Protein AF-A0A937TXL2-F1 (afdb_monomer_lite)

pLDDT: mean 74.11, std 19.25, range [38.56, 96.56]

Structure (mmCIF, N/CA/C/O backbone):
data_AF-A0A937TXL2-F1
#
_entry.id   AF-A0A937TXL2-F1
#
loop_
_atom_site.group_PDB
_atom_site.id
_atom_site.type_symbol
_atom_site.label_atom_id
_atom_site.label_alt_id
_atom_site.label_comp_id
_atom_site.label_asym_id
_atom_site.label_entity_id
_atom_site.label_seq_id
_atom_site.pdbx_PDB_ins_code
_atom_site.Cartn_x
_atom_site.Cartn_y
_atom_site.Cartn_z
_atom_site.occupancy
_atom_site.B_iso_or_equiv
_atom_site.auth_seq_id
_atom_site.auth_comp_id
_atom_site.auth_asym_id
_atom_site.auth_atom_id
_atom_site.pdbx_PDB_model_num
ATOM 1 N N . MET A 1 1 ? 13.427 -2.254 -22.969 1.00 59.03 1 MET A N 1
ATOM 2 C CA . MET A 1 1 ? 12.258 -3.158 -22.836 1.00 59.03 1 MET A CA 1
ATOM 3 C C . MET A 1 1 ? 12.096 -3.650 -21.391 1.00 59.03 1 MET A C 1
ATOM 5 O O . MET A 1 1 ? 10.973 -3.757 -20.925 1.00 59.03 1 MET A O 1
ATOM 9 N N . GLU A 1 2 ? 13.200 -3.822 -20.663 1.00 75.75 2 GLU A N 1
ATOM 10 C CA . GLU A 1 2 ? 13.296 -4.323 -19.281 1.00 75.75 2 GLU A CA 1
ATOM 11 C C . GLU A 1 2 ? 12.505 -3.535 -18.214 1.00 75.75 2 GLU A C 1
ATOM 13 O O . GLU A 1 2 ? 11.807 -4.135 -17.403 1.00 75.75 2 GLU A O 1
ATOM 18 N N . ASN A 1 3 ? 12.494 -2.198 -18.265 1.00 77.38 3 ASN A N 1
ATOM 19 C CA . ASN A 1 3 ? 11.813 -1.390 -17.238 1.00 77.38 3 ASN A CA 1
ATOM 20 C C . ASN A 1 3 ? 10.295 -1.593 -17.181 1.00 77.38 3 ASN A C 1
ATOM 22 O O . ASN A 1 3 ? 9.723 -1.567 -16.098 1.00 77.38 3 ASN A O 1
ATOM 26 N N . ARG A 1 4 ? 9.635 -1.850 -18.320 1.00 80.06 4 ARG A N 1
ATOM 27 C CA . ARG A 1 4 ? 8.189 -2.142 -18.324 1.00 80.06 4 ARG A CA 1
ATOM 28 C C . ARG A 1 4 ? 7.888 -3.443 -17.582 1.00 80.06 4 ARG A C 1
ATOM 30 O O . ARG A 1 4 ? 6.917 -3.495 -16.835 1.00 80.06 4 ARG A O 1
ATOM 37 N N . THR A 1 5 ? 8.749 -4.447 -17.739 1.00 88.19 5 THR A N 1
ATOM 38 C CA . THR A 1 5 ? 8.644 -5.727 -17.032 1.00 88.19 5 THR A CA 1
ATOM 39 C C . THR A 1 5 ? 8.850 -5.544 -15.530 1.00 88.19 5 TH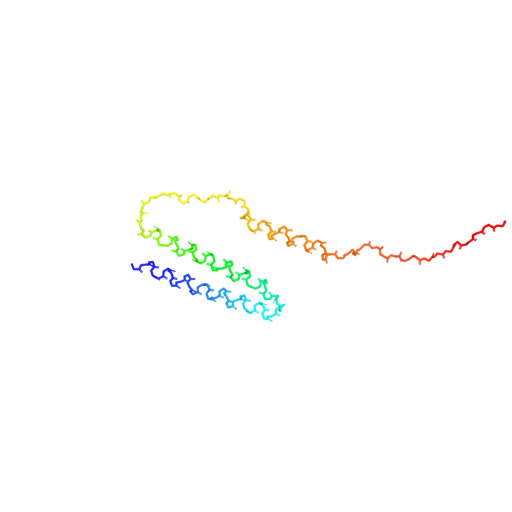R A C 1
ATOM 41 O O . THR A 1 5 ? 8.076 -6.077 -14.739 1.00 88.19 5 THR A O 1
ATOM 44 N N . VAL A 1 6 ? 9.833 -4.733 -15.121 1.00 88.69 6 VAL A N 1
ATOM 45 C CA . VAL A 1 6 ? 10.083 -4.444 -13.698 1.00 88.69 6 VAL A CA 1
ATOM 46 C C . VAL A 1 6 ? 8.919 -3.669 -13.075 1.00 88.69 6 VAL A C 1
ATOM 48 O O . VAL A 1 6 ? 8.434 -4.049 -12.014 1.00 88.69 6 VAL A O 1
ATOM 51 N N . THR A 1 7 ? 8.401 -2.629 -13.736 1.00 89.25 7 THR A N 1
ATOM 52 C CA . THR A 1 7 ? 7.226 -1.887 -13.246 1.00 89.25 7 THR A CA 1
ATOM 53 C C . THR A 1 7 ? 5.993 -2.785 -13.136 1.00 89.25 7 THR A C 1
ATOM 55 O O . THR A 1 7 ? 5.238 -2.680 -12.170 1.00 89.25 7 THR A O 1
ATOM 58 N N . GLN A 1 8 ? 5.795 -3.703 -14.086 1.00 92.56 8 GLN A N 1
ATOM 59 C CA . GLN A 1 8 ? 4.711 -4.680 -14.016 1.00 92.56 8 GLN A CA 1
ATOM 60 C C . GLN A 1 8 ? 4.885 -5.634 -12.825 1.00 92.56 8 GLN A C 1
ATOM 62 O O . GLN A 1 8 ? 3.932 -5.838 -12.077 1.00 92.56 8 GLN A O 1
ATOM 67 N N . ALA A 1 9 ? 6.096 -6.141 -12.582 1.00 93.00 9 ALA A N 1
ATOM 68 C CA . ALA A 1 9 ? 6.388 -6.979 -11.420 1.00 93.00 9 ALA A CA 1
ATOM 69 C C . ALA A 1 9 ? 6.151 -6.239 -10.090 1.00 93.00 9 ALA A C 1
ATOM 71 O O . ALA A 1 9 ? 5.548 -6.793 -9.173 1.00 93.00 9 ALA A O 1
ATOM 72 N N . LEU A 1 10 ? 6.549 -4.964 -9.994 1.00 92.94 10 LEU A N 1
ATOM 73 C CA . LEU A 1 10 ? 6.273 -4.127 -8.821 1.00 92.94 10 LEU A CA 1
ATOM 74 C C . LEU A 1 10 ? 4.767 -3.954 -8.578 1.00 92.94 10 LEU A C 1
ATOM 76 O O . LEU A 1 10 ? 4.330 -3.919 -7.428 1.00 92.94 10 LEU A O 1
ATOM 80 N N . ARG A 1 11 ? 3.970 -3.855 -9.648 1.00 95.31 11 ARG A N 1
ATOM 81 C CA . ARG A 1 11 ? 2.513 -3.721 -9.553 1.00 95.31 11 ARG A CA 1
ATOM 82 C C . ARG A 1 11 ? 1.857 -5.008 -9.063 1.00 95.31 11 ARG A C 1
ATOM 84 O O . ARG A 1 11 ? 0.985 -4.938 -8.200 1.00 95.31 11 ARG A O 1
ATOM 91 N N . GLU A 1 12 ? 2.275 -6.158 -9.585 1.00 96.56 12 GLU A N 1
ATOM 92 C CA . GLU A 1 12 ? 1.779 -7.457 -9.113 1.00 96.56 12 GLU A CA 1
ATOM 93 C C . GLU A 1 12 ? 2.166 -7.697 -7.649 1.00 96.56 12 GLU A C 1
ATOM 95 O O . GLU A 1 12 ? 1.327 -8.080 -6.839 1.00 96.56 12 GLU A O 1
ATOM 100 N N . MET A 1 13 ? 3.399 -7.356 -7.262 1.00 96.19 13 MET A N 1
ATOM 101 C CA . MET A 1 13 ? 3.832 -7.433 -5.866 1.00 96.19 13 MET A CA 1
ATOM 102 C C . MET A 1 13 ? 2.973 -6.550 -4.947 1.00 96.19 13 MET A C 1
ATOM 104 O O . MET A 1 13 ? 2.543 -7.011 -3.890 1.00 96.19 13 MET A O 1
ATOM 108 N N . LEU A 1 14 ? 2.688 -5.303 -5.346 1.00 95.56 14 LEU A N 1
ATOM 109 C CA . LEU A 1 14 ? 1.800 -4.419 -4.584 1.00 95.56 14 LEU A CA 1
ATOM 110 C C . LEU A 1 14 ? 0.407 -5.043 -4.425 1.00 95.56 14 LEU A C 1
ATOM 112 O O . LEU A 1 14 ? -0.160 -5.021 -3.335 1.00 95.56 14 LEU A O 1
ATOM 116 N N . ARG A 1 15 ? -0.141 -5.630 -5.494 1.00 96.12 15 ARG A N 1
ATOM 117 C CA . ARG A 1 15 ? -1.444 -6.303 -5.455 1.00 96.12 15 ARG A CA 1
ATOM 118 C C . ARG A 1 15 ? -1.457 -7.454 -4.447 1.00 96.12 15 ARG A C 1
ATOM 120 O O . ARG A 1 15 ? -2.365 -7.515 -3.622 1.00 96.12 15 ARG A O 1
ATOM 127 N N . GLU A 1 16 ? -0.448 -8.321 -4.473 1.00 95.88 16 GLU A N 1
ATOM 128 C CA . GLU A 1 16 ? -0.334 -9.445 -3.534 1.00 95.88 16 GLU A CA 1
ATOM 129 C C . GLU A 1 16 ? -0.207 -8.977 -2.077 1.00 95.88 16 GLU A C 1
ATOM 131 O O . GLU A 1 16 ? -0.863 -9.519 -1.183 1.00 95.88 16 GLU A O 1
ATOM 136 N N . GLN A 1 17 ? 0.568 -7.916 -1.829 1.00 94.00 17 GLN A N 1
ATOM 137 C CA . GLN A 1 17 ? 0.693 -7.303 -0.502 1.00 94.00 17 GLN A CA 1
ATOM 138 C C . GLN A 1 17 ? -0.649 -6.765 0.009 1.00 94.00 17 GLN A C 1
ATOM 140 O O . GLN A 1 17 ? -1.024 -7.036 1.151 1.00 94.00 17 GLN A O 1
ATOM 145 N N . LEU A 1 18 ? -1.404 -6.061 -0.841 1.00 95.44 18 LEU A N 1
ATOM 146 C CA . LEU A 1 18 ? -2.734 -5.551 -0.495 1.00 95.44 18 LEU A CA 1
ATOM 147 C C . LEU A 1 18 ? -3.727 -6.690 -0.226 1.00 95.44 18 LEU A C 1
ATOM 149 O O . LEU A 1 18 ? -4.490 -6.623 0.735 1.00 95.44 18 LEU A O 1
ATOM 153 N N . CYS A 1 19 ? -3.685 -7.774 -1.007 1.00 95.50 19 CYS A N 1
ATOM 154 C CA . CYS A 1 19 ? -4.495 -8.967 -0.752 1.00 95.50 19 CYS A CA 1
ATOM 155 C C . CYS A 1 19 ? -4.117 -9.672 0.561 1.00 95.50 19 CYS A C 1
ATOM 157 O O . CYS A 1 19 ? -4.991 -10.214 1.241 1.00 95.50 19 CYS A O 1
ATOM 159 N N . CYS A 1 20 ? -2.832 -9.697 0.921 1.00 94.62 20 CYS A N 1
ATOM 160 C CA . CYS A 1 20 ? -2.369 -10.237 2.198 1.00 94.62 20 CYS A CA 1
ATOM 161 C C . CYS A 1 20 ? -2.901 -9.403 3.370 1.00 94.62 20 CYS A C 1
ATOM 163 O O . CYS A 1 20 ? -3.546 -9.946 4.267 1.00 94.62 20 CYS A O 1
ATOM 165 N N . VAL A 1 21 ? -2.728 -8.079 3.317 1.00 93.94 21 VAL A N 1
ATOM 166 C CA . VAL A 1 21 ? -3.235 -7.174 4.357 1.00 93.94 21 VAL A CA 1
ATOM 167 C C . VAL A 1 21 ? -4.753 -7.229 4.458 1.00 93.94 21 VAL A C 1
ATOM 169 O O . VAL A 1 21 ? -5.260 -7.322 5.568 1.00 93.94 21 VAL A O 1
ATOM 172 N N . GLY A 1 22 ? -5.482 -7.285 3.340 1.00 91.88 22 GLY A N 1
ATOM 173 C CA . GLY A 1 22 ? -6.937 -7.449 3.359 1.00 91.88 22 GLY A CA 1
ATOM 174 C C . GLY A 1 22 ? -7.383 -8.729 4.076 1.00 91.88 22 GLY A C 1
ATOM 175 O O . GLY A 1 22 ? -8.316 -8.698 4.875 1.00 91.88 22 GLY A O 1
ATOM 176 N N . ARG A 1 23 ? -6.680 -9.852 3.867 1.00 94.19 23 ARG A N 1
ATOM 177 C CA . ARG A 1 23 ? -6.952 -11.113 4.582 1.00 94.19 23 ARG A CA 1
ATOM 178 C C . ARG A 1 23 ? -6.673 -11.006 6.079 1.00 94.19 23 ARG A C 1
ATOM 180 O O . ARG A 1 23 ? -7.471 -11.493 6.876 1.00 94.19 23 ARG A O 1
ATOM 187 N N . VAL A 1 24 ? -5.561 -10.379 6.461 1.00 93.44 24 VAL A N 1
ATOM 188 C CA . VAL A 1 24 ? -5.211 -10.160 7.873 1.00 93.44 24 VAL A CA 1
ATOM 189 C C . VAL A 1 24 ? -6.228 -9.233 8.537 1.00 93.44 24 VAL A C 1
ATOM 191 O O . VAL A 1 24 ? -6.749 -9.572 9.596 1.00 93.44 24 VAL A O 1
ATOM 194 N N . ALA A 1 25 ? -6.571 -8.120 7.891 1.00 92.94 25 ALA A N 1
ATOM 195 C CA . ALA A 1 25 ? -7.557 -7.162 8.373 1.00 92.94 25 ALA A CA 1
ATOM 196 C C . ALA A 1 25 ? -8.923 -7.817 8.592 1.00 92.94 25 ALA A C 1
ATOM 198 O O . ALA A 1 25 ? -9.492 -7.679 9.669 1.00 92.94 25 ALA A O 1
ATOM 199 N N . ALA A 1 26 ? -9.399 -8.606 7.624 1.00 91.00 26 ALA A N 1
ATOM 200 C CA . ALA A 1 26 ? -10.660 -9.332 7.747 1.00 91.00 26 ALA A CA 1
ATOM 201 C C . ALA A 1 26 ? -10.624 -10.383 8.868 1.00 91.00 26 ALA A C 1
ATOM 203 O O . ALA A 1 26 ? -11.579 -10.513 9.629 1.00 91.00 26 ALA A O 1
ATOM 204 N N . ARG A 1 27 ? -9.518 -11.129 8.995 1.00 96.12 27 ARG A N 1
ATOM 205 C CA . ARG A 1 27 ? -9.371 -12.178 10.016 1.00 96.12 27 ARG A CA 1
ATOM 206 C C . ARG A 1 27 ? -9.291 -11.612 11.432 1.00 96.12 27 ARG A C 1
ATOM 208 O O . ARG A 1 27 ? -9.811 -12.231 12.355 1.00 96.12 27 ARG A O 1
ATOM 215 N N . HIS A 1 28 ? -8.608 -10.486 11.603 1.00 94.62 28 HIS A N 1
ATOM 216 C CA . HIS A 1 28 ? -8.301 -9.911 12.912 1.00 94.62 28 HIS A CA 1
ATOM 217 C C . HIS A 1 28 ? -9.138 -8.672 13.249 1.00 94.62 28 HIS A C 1
ATOM 219 O O . HIS A 1 28 ? -8.926 -8.094 14.308 1.00 94.62 28 HIS A O 1
ATOM 225 N N . GLN A 1 29 ? -10.087 -8.292 12.383 1.00 92.25 29 GLN A N 1
ATOM 226 C CA . GLN A 1 29 ? -10.957 -7.120 12.546 1.00 92.25 29 GLN A CA 1
ATOM 227 C C . GLN A 1 29 ? -10.151 -5.855 12.866 1.00 92.25 29 GLN A C 1
ATOM 229 O O . GLN A 1 29 ? -10.433 -5.132 13.821 1.00 92.25 29 GLN A O 1
ATOM 234 N N . LEU A 1 30 ? -9.093 -5.625 12.082 1.00 91.25 30 LEU A N 1
ATOM 235 C CA . LEU A 1 30 ? -8.256 -4.444 12.263 1.00 91.25 30 LEU A CA 1
ATOM 236 C C . LEU A 1 30 ? -9.068 -3.173 11.969 1.00 91.25 30 LEU A C 1
ATOM 238 O O . LEU A 1 30 ? -9.847 -3.182 11.016 1.00 91.25 30 LEU A O 1
ATOM 242 N N . PRO A 1 31 ? -8.867 -2.080 12.729 1.00 91.25 31 PRO A N 1
ATOM 243 C CA . PRO A 1 31 ? -9.520 -0.808 12.446 1.00 91.25 31 PRO A CA 1
ATOM 244 C C . PRO A 1 31 ? -9.181 -0.302 11.042 1.00 91.25 31 PRO A C 1
ATOM 246 O O . PRO A 1 31 ? -8.013 -0.327 10.642 1.00 91.25 31 PRO A O 1
ATOM 249 N N . ASP A 1 32 ? -10.181 0.214 10.328 1.00 90.25 32 ASP A N 1
ATOM 250 C CA . ASP A 1 32 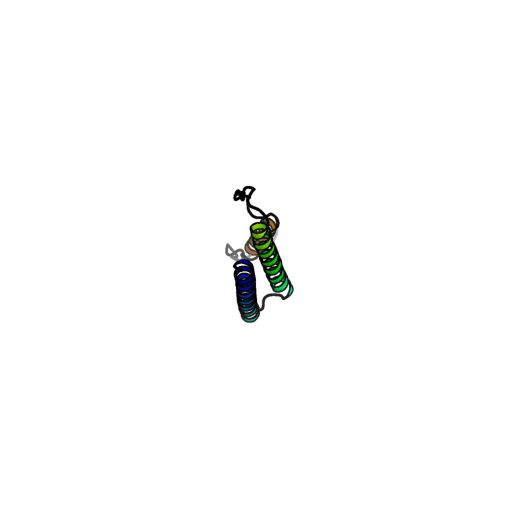? -10.030 0.695 8.949 1.00 90.25 32 ASP A CA 1
ATOM 251 C C . ASP A 1 32 ? -8.928 1.753 8.810 1.00 90.25 32 ASP A C 1
ATOM 253 O O . ASP A 1 32 ? -8.144 1.697 7.863 1.00 90.25 32 ASP A O 1
ATOM 257 N N . ASP A 1 33 ? -8.794 2.656 9.786 1.00 91.94 33 ASP A N 1
ATOM 258 C CA . ASP A 1 33 ? -7.743 3.682 9.801 1.00 91.94 33 ASP A CA 1
ATOM 259 C C . ASP A 1 33 ? -6.336 3.061 9.818 1.00 91.94 33 ASP A C 1
ATOM 261 O O . ASP A 1 33 ? -5.447 3.479 9.075 1.00 91.94 33 ASP A O 1
ATOM 265 N N . ALA A 1 34 ? -6.138 1.997 10.604 1.00 91.62 34 ALA A N 1
ATOM 266 C CA . ALA A 1 34 ? -4.861 1.292 10.675 1.00 91.62 34 ALA A CA 1
ATOM 267 C C . ALA A 1 34 ? -4.562 0.533 9.372 1.00 91.62 34 ALA A C 1
ATOM 269 O O . ALA A 1 34 ? -3.423 0.513 8.901 1.00 91.62 34 ALA A O 1
ATOM 270 N N . VAL A 1 35 ? -5.583 -0.073 8.757 1.00 93.44 35 VAL A N 1
ATOM 271 C CA . VAL A 1 35 ? -5.455 -0.719 7.442 1.00 93.44 35 VAL A CA 1
ATOM 272 C C . VAL A 1 35 ? -5.090 0.318 6.381 1.00 93.44 35 VAL A C 1
ATOM 274 O O . VAL A 1 35 ? -4.201 0.081 5.560 1.00 93.44 35 VAL A O 1
ATOM 277 N N . TRP A 1 36 ? -5.733 1.482 6.419 1.00 92.88 36 TRP A N 1
ATOM 278 C CA . TRP A 1 36 ? -5.492 2.572 5.485 1.00 92.88 36 TRP A CA 1
ATOM 279 C C . TRP A 1 36 ? -4.064 3.113 5.572 1.00 92.88 36 TRP A C 1
ATOM 281 O O . TRP A 1 36 ? -3.411 3.274 4.536 1.00 92.88 36 TRP A O 1
ATOM 291 N N . ASP A 1 37 ? -3.536 3.308 6.782 1.00 93.81 37 ASP A N 1
ATOM 292 C CA . ASP A 1 37 ? -2.148 3.731 6.998 1.00 93.81 37 ASP A CA 1
ATOM 293 C C . ASP A 1 37 ? -1.144 2.747 6.375 1.00 93.81 37 ASP A C 1
ATOM 295 O O . ASP A 1 37 ? -0.183 3.151 5.707 1.00 93.81 37 ASP A O 1
ATOM 299 N N . VAL A 1 38 ? -1.393 1.440 6.511 1.00 94.19 38 VAL A N 1
ATOM 300 C CA . VAL A 1 38 ? -0.557 0.392 5.905 1.00 94.19 38 VAL A CA 1
ATOM 301 C C . VAL A 1 38 ? -0.639 0.427 4.376 1.00 94.19 38 VAL A C 1
ATOM 303 O O . VAL A 1 38 ? 0.396 0.415 3.702 1.00 94.19 38 VAL A O 1
ATOM 306 N N . VAL A 1 39 ? -1.849 0.529 3.814 1.00 94.56 39 VAL A N 1
ATOM 307 C CA . VAL A 1 39 ? -2.065 0.644 2.361 1.00 94.56 39 VAL A CA 1
ATOM 308 C C . VAL A 1 39 ? -1.319 1.858 1.801 1.00 94.56 39 VAL A C 1
ATOM 310 O O . VAL A 1 39 ? -0.613 1.746 0.793 1.00 94.56 39 VAL A O 1
ATOM 313 N N . LYS A 1 40 ? -1.389 3.006 2.485 1.00 93.44 40 LYS A N 1
ATOM 314 C CA . LYS A 1 40 ? -0.640 4.211 2.109 1.00 93.44 40 LYS A CA 1
ATOM 315 C C . LYS A 1 40 ? 0.868 4.007 2.170 1.00 93.44 40 LYS A C 1
ATOM 317 O O . LYS A 1 40 ? 1.575 4.465 1.267 1.00 93.44 40 LYS A O 1
ATOM 322 N N . GLY A 1 41 ? 1.360 3.285 3.174 1.00 93.81 41 GLY A N 1
ATOM 323 C CA . GLY A 1 41 ? 2.758 2.870 3.258 1.00 93.81 41 GLY A CA 1
ATOM 324 C C . GLY A 1 41 ? 3.219 2.116 2.005 1.00 93.81 41 GLY A C 1
ATOM 325 O O . GLY A 1 41 ? 4.234 2.482 1.402 1.00 93.81 41 GLY A O 1
ATOM 326 N N . PHE A 1 42 ? 2.447 1.125 1.550 1.00 94.75 42 PHE A N 1
ATOM 327 C CA . PHE A 1 42 ? 2.776 0.370 0.337 1.00 94.75 42 PHE A CA 1
ATOM 328 C C . PHE A 1 42 ? 2.725 1.218 -0.937 1.00 94.75 42 PHE A C 1
ATOM 330 O O . PHE A 1 42 ? 3.633 1.119 -1.764 1.00 94.75 42 PHE A O 1
ATOM 337 N N . GLU A 1 43 ? 1.739 2.108 -1.089 1.00 91.31 43 GLU A N 1
ATOM 338 C CA . GLU A 1 43 ? 1.675 3.033 -2.233 1.00 91.31 43 GLU A CA 1
ATOM 339 C C . GLU A 1 43 ? 2.912 3.942 -2.317 1.00 91.31 43 GLU A C 1
ATOM 341 O O . GLU A 1 43 ? 3.398 4.259 -3.409 1.00 91.31 43 GLU A O 1
ATOM 346 N N . VAL A 1 44 ? 3.432 4.400 -1.173 1.00 93.81 44 VAL A N 1
ATOM 347 C CA . VAL A 1 44 ? 4.658 5.211 -1.120 1.00 93.81 44 VAL A CA 1
ATOM 348 C C . VAL A 1 44 ? 5.874 4.387 -1.543 1.00 93.81 44 VAL A C 1
ATOM 350 O O . VAL A 1 44 ? 6.674 4.868 -2.349 1.00 93.81 44 VAL A O 1
ATOM 35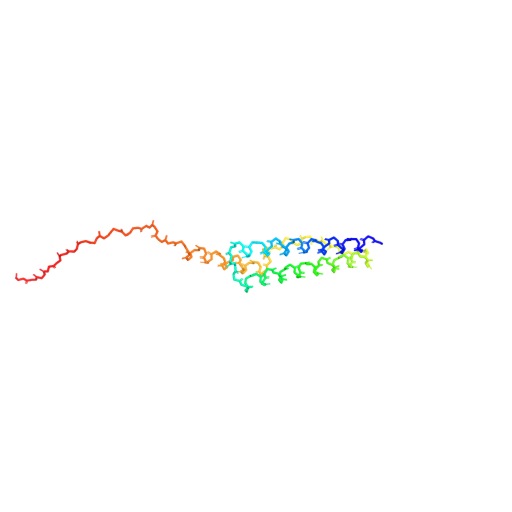3 N N . ILE A 1 45 ? 6.007 3.155 -1.046 1.00 92.75 45 ILE A N 1
ATOM 354 C CA . ILE A 1 45 ? 7.108 2.250 -1.412 1.00 92.75 45 ILE A CA 1
ATOM 355 C C . ILE A 1 45 ? 7.068 1.936 -2.912 1.00 92.75 45 ILE A C 1
ATOM 357 O O . ILE A 1 45 ? 8.080 2.094 -3.593 1.00 92.75 45 ILE A O 1
ATOM 361 N N . TYR A 1 46 ? 5.896 1.584 -3.445 1.00 92.50 46 TYR A N 1
ATOM 362 C CA . TYR A 1 46 ? 5.699 1.305 -4.867 1.00 92.50 46 TYR A CA 1
ATOM 363 C C . TYR A 1 46 ? 6.098 2.495 -5.747 1.00 92.50 46 TYR A C 1
ATOM 365 O O . TYR A 1 46 ? 6.868 2.335 -6.696 1.00 92.50 46 TYR A O 1
ATOM 373 N N . ARG A 1 47 ? 5.640 3.710 -5.411 1.00 91.69 47 ARG A N 1
ATOM 374 C CA . ARG A 1 47 ? 6.003 4.925 -6.159 1.00 91.69 47 ARG A CA 1
ATOM 375 C C . ARG A 1 47 ? 7.504 5.199 -6.119 1.00 91.69 47 ARG A C 1
ATOM 377 O O . ARG A 1 47 ? 8.079 5.535 -7.151 1.00 91.69 47 ARG A O 1
ATOM 384 N N . ARG A 1 48 ? 8.152 5.028 -4.960 1.00 91.44 48 ARG A N 1
ATOM 385 C CA . ARG A 1 48 ? 9.612 5.183 -4.828 1.00 91.44 48 ARG A CA 1
ATOM 386 C C . ARG A 1 48 ? 10.364 4.173 -5.694 1.00 91.44 48 ARG A C 1
ATOM 388 O O . ARG A 1 48 ? 11.294 4.569 -6.389 1.00 91.44 48 ARG A O 1
ATOM 395 N N . ALA A 1 49 ? 9.940 2.911 -5.691 1.00 89.00 49 ALA A N 1
ATOM 396 C CA . ALA A 1 49 ? 10.542 1.866 -6.514 1.00 89.00 49 ALA A CA 1
ATOM 397 C C . ALA A 1 49 ? 10.367 2.152 -8.016 1.00 89.00 49 ALA A C 1
ATOM 399 O O . ALA A 1 49 ? 11.333 2.076 -8.768 1.00 89.00 49 ALA A O 1
ATOM 400 N N . CYS A 1 50 ? 9.175 2.579 -8.452 1.00 89.69 50 CYS A N 1
ATOM 401 C CA . CYS A 1 50 ? 8.942 2.961 -9.850 1.00 89.69 50 CYS A CA 1
ATOM 402 C C . CYS A 1 50 ? 9.842 4.127 -10.283 1.00 89.69 50 CYS A C 1
ATOM 404 O O . CYS A 1 50 ? 10.496 4.043 -11.318 1.00 89.69 50 CYS A O 1
ATOM 406 N N . GLN A 1 51 ? 9.960 5.171 -9.455 1.00 88.75 51 GLN A N 1
ATOM 407 C CA . GLN A 1 51 ? 10.863 6.294 -9.729 1.00 88.75 51 GLN A CA 1
ATOM 408 C C . GLN A 1 51 ? 12.333 5.863 -9.801 1.00 88.75 51 GLN A C 1
ATOM 410 O O . GLN A 1 51 ? 13.102 6.439 -10.564 1.00 88.75 51 GLN A O 1
ATOM 415 N N . GLN A 1 52 ? 12.756 4.886 -8.995 1.00 87.75 52 GLN A N 1
ATOM 416 C CA . GLN A 1 52 ? 14.114 4.344 -9.076 1.00 87.75 52 GLN A CA 1
ATOM 417 C C . GLN A 1 52 ? 14.348 3.637 -10.412 1.00 87.75 52 GLN A C 1
ATOM 419 O O . GLN A 1 52 ? 15.343 3.928 -11.066 1.00 87.75 52 GLN A O 1
ATOM 424 N N . VAL A 1 53 ? 13.409 2.796 -10.852 1.00 87.62 53 VAL A N 1
ATOM 425 C CA . VAL A 1 53 ? 13.467 2.120 -12.160 1.00 87.62 53 VAL A CA 1
ATOM 426 C C . VAL A 1 53 ? 13.537 3.137 -13.306 1.00 87.62 53 VAL A C 1
ATOM 428 O O . VAL A 1 53 ? 14.349 2.994 -14.218 1.00 87.62 53 VAL A O 1
ATOM 431 N N . GLU A 1 54 ? 12.739 4.205 -13.239 1.00 83.38 54 GLU A N 1
ATOM 432 C CA . GLU A 1 54 ? 12.763 5.298 -14.220 1.00 83.38 54 GLU A CA 1
ATOM 433 C C . GLU A 1 54 ? 14.098 6.059 -14.219 1.00 83.38 54 GLU A C 1
ATOM 435 O O . GLU A 1 54 ? 14.647 6.334 -15.285 1.00 83.38 54 GLU A O 1
ATOM 440 N N . ARG A 1 55 ? 14.666 6.361 -13.042 1.00 83.31 55 ARG A N 1
ATOM 441 C CA . ARG A 1 55 ? 15.974 7.033 -12.921 1.00 83.31 55 ARG A CA 1
ATOM 442 C C . ARG A 1 55 ? 17.118 6.167 -13.443 1.00 83.31 55 ARG A C 1
ATOM 444 O O . ARG A 1 55 ? 17.980 6.677 -14.153 1.00 83.31 55 ARG A O 1
ATOM 451 N N . SER A 1 56 ? 17.104 4.866 -13.155 1.00 74.06 56 SER A N 1
ATOM 452 C CA . SER A 1 56 ? 18.086 3.904 -13.674 1.00 74.06 56 SER A CA 1
ATOM 453 C C . SER A 1 56 ? 18.035 3.767 -15.200 1.00 74.06 56 SER A C 1
ATOM 455 O O . SER A 1 56 ? 19.023 3.368 -15.809 1.00 74.06 56 SER A O 1
ATOM 457 N N . ALA A 1 57 ? 16.920 4.143 -15.833 1.00 64.62 57 ALA A N 1
ATOM 458 C CA . ALA A 1 57 ? 16.784 4.192 -17.286 1.00 64.62 57 ALA A CA 1
ATOM 459 C C . ALA A 1 57 ? 17.436 5.430 -17.935 1.00 64.62 57 ALA A C 1
ATOM 461 O O . ALA A 1 57 ? 17.654 5.427 -19.145 1.00 64.62 57 ALA A O 1
ATOM 462 N N . GLY A 1 58 ? 17.681 6.496 -17.160 1.00 58.62 58 GLY A N 1
ATOM 463 C CA . GLY A 1 58 ? 17.984 7.837 -17.671 1.00 58.62 58 GLY A CA 1
ATOM 464 C C . GLY A 1 58 ? 19.446 8.286 -17.601 1.00 58.62 58 GLY A C 1
ATOM 465 O O . GLY A 1 58 ? 19.773 9.314 -18.188 1.00 58.62 58 GLY A O 1
ATOM 466 N N . GLY A 1 59 ? 20.345 7.566 -16.925 1.00 48.72 59 GLY A N 1
ATOM 467 C CA . GLY A 1 59 ? 21.746 7.987 -16.860 1.00 48.72 59 GLY A CA 1
ATOM 468 C C . GLY A 1 59 ? 22.623 7.143 -15.943 1.00 48.72 59 GLY A C 1
ATOM 469 O O . GLY A 1 59 ? 22.335 6.964 -14.764 1.00 48.72 59 GLY A O 1
ATOM 470 N N . SER A 1 60 ? 23.730 6.662 -16.507 1.00 55.03 60 SER A N 1
ATOM 471 C CA . SER A 1 60 ? 24.886 6.143 -15.780 1.00 55.03 60 SER A CA 1
ATOM 472 C C . SER A 1 60 ? 25.531 7.271 -14.966 1.00 55.03 60 SER A C 1
ATOM 474 O O . SER A 1 60 ? 26.069 8.207 -15.551 1.00 55.03 60 SER A O 1
ATOM 476 N N . GLY A 1 61 ? 25.515 7.170 -13.635 1.00 48.78 61 GLY A N 1
ATOM 477 C CA . GLY A 1 61 ? 26.357 7.985 -12.753 1.00 48.78 61 GLY A CA 1
ATOM 478 C C . GLY A 1 61 ? 25.663 8.465 -11.479 1.00 48.78 61 GLY A C 1
ATOM 479 O O . GLY A 1 61 ? 24.754 9.285 -11.540 1.00 48.78 61 GLY A O 1
ATOM 480 N N . GLY A 1 62 ? 26.155 8.011 -10.321 1.00 44.16 62 GLY A N 1
ATOM 481 C CA . GLY A 1 62 ? 25.940 8.709 -9.047 1.00 44.16 62 GLY A CA 1
ATOM 482 C C . GLY A 1 62 ? 25.420 7.856 -7.894 1.00 44.16 62 GLY A C 1
ATOM 483 O O . GLY A 1 62 ? 24.287 8.028 -7.465 1.00 44.16 62 GLY A O 1
ATOM 484 N N . ASP A 1 63 ? 26.284 6.973 -7.395 1.00 49.09 63 ASP A N 1
ATOM 485 C CA . ASP A 1 63 ? 26.419 6.588 -5.983 1.00 49.09 63 ASP A CA 1
ATOM 486 C C . ASP A 1 63 ? 25.126 6.331 -5.177 1.00 49.09 63 ASP A C 1
ATOM 488 O O . ASP A 1 63 ? 24.680 7.132 -4.351 1.00 49.09 63 ASP A O 1
ATOM 492 N N . SER A 1 64 ? 24.550 5.140 -5.350 1.00 48.78 64 SER A N 1
ATOM 493 C CA . SER A 1 64 ? 23.614 4.563 -4.3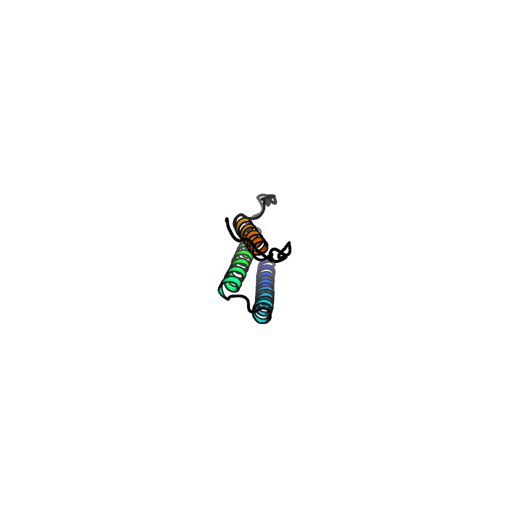82 1.00 48.78 64 SER A CA 1
ATOM 494 C C . SER A 1 64 ? 24.386 3.989 -3.191 1.00 48.78 64 SER A C 1
ATOM 496 O O . SER A 1 64 ? 24.410 2.777 -2.972 1.00 48.78 64 SER A O 1
ATOM 498 N N . SER A 1 65 ? 25.033 4.860 -2.418 1.00 44.72 65 SER A N 1
ATOM 499 C CA . SER A 1 65 ? 25.547 4.496 -1.102 1.00 44.72 65 SER A CA 1
ATOM 500 C C . SER A 1 65 ? 24.353 4.111 -0.215 1.00 44.72 65 SER A C 1
ATOM 502 O O . SER A 1 65 ? 23.435 4.928 -0.046 1.00 44.72 65 SER A O 1
ATOM 504 N N . PRO A 1 66 ? 24.294 2.887 0.348 1.00 47.56 66 PRO A N 1
ATOM 505 C CA . PRO A 1 66 ? 23.258 2.539 1.300 1.00 47.56 66 PRO A CA 1
ATOM 506 C C . PRO A 1 66 ? 23.567 3.334 2.562 1.00 47.56 66 PRO A C 1
ATOM 508 O O . PRO A 1 66 ? 24.385 2.929 3.389 1.00 47.56 66 PRO A O 1
ATOM 511 N N . ARG A 1 67 ? 22.943 4.508 2.710 1.00 51.56 67 ARG A N 1
ATOM 512 C CA . ARG A 1 67 ? 22.980 5.229 3.979 1.00 51.56 67 ARG A CA 1
ATOM 513 C C . ARG A 1 67 ? 22.446 4.258 5.026 1.00 51.56 67 ARG A C 1
ATOM 515 O O . ARG A 1 67 ? 21.247 3.985 5.052 1.00 51.56 67 ARG A O 1
ATOM 522 N N . ARG A 1 68 ? 23.335 3.739 5.881 1.00 54.38 68 ARG A N 1
ATOM 523 C CA . ARG A 1 68 ? 22.991 3.175 7.192 1.00 54.38 68 ARG A CA 1
ATOM 524 C C . ARG A 1 68 ? 22.375 4.307 8.014 1.00 54.38 68 ARG A C 1
ATOM 526 O O . ARG A 1 68 ? 23.019 4.897 8.872 1.00 54.38 68 ARG A O 1
ATOM 533 N N . GLY A 1 69 ? 21.154 4.692 7.670 1.00 46.00 69 GLY A N 1
ATOM 534 C CA . GLY A 1 69 ? 20.322 5.537 8.498 1.00 46.00 69 GLY A CA 1
ATOM 535 C C . GLY A 1 69 ? 19.714 4.647 9.562 1.00 46.00 69 GLY A C 1
ATOM 536 O O . GLY A 1 69 ? 19.277 3.538 9.253 1.00 46.00 69 GLY A O 1
ATOM 537 N N . GLY A 1 70 ? 19.690 5.125 10.804 1.00 59.59 70 GLY A N 1
ATOM 538 C CA . GLY A 1 70 ? 18.845 4.543 11.840 1.00 59.59 70 GLY A CA 1
ATOM 539 C C . GLY A 1 70 ? 17.386 4.401 11.372 1.00 59.59 70 GLY A C 1
ATOM 540 O O . GLY A 1 70 ? 17.042 4.825 10.263 1.00 59.59 70 GLY A O 1
ATOM 541 N N . PRO A 1 71 ? 16.514 3.793 12.193 1.00 57.47 71 PRO A N 1
ATOM 542 C CA . PRO A 1 71 ? 15.124 3.556 11.818 1.00 57.47 71 PRO A CA 1
ATOM 543 C C . PRO A 1 71 ? 14.514 4.817 11.194 1.00 57.47 71 PRO A C 1
ATOM 545 O O . PRO A 1 71 ? 14.629 5.909 11.751 1.00 57.47 71 PRO A O 1
ATOM 548 N N . HIS A 1 72 ? 13.935 4.659 9.996 1.00 55.03 72 HIS A N 1
ATOM 549 C CA . HIS A 1 72 ? 13.323 5.744 9.226 1.00 55.03 72 HIS A CA 1
ATOM 550 C C . HIS A 1 72 ? 12.455 6.588 10.174 1.00 55.03 72 HIS A C 1
ATOM 552 O O . HIS A 1 72 ? 11.693 5.996 10.932 1.00 55.03 72 HIS A O 1
ATOM 558 N N . PRO A 1 73 ? 12.531 7.929 10.178 1.00 59.34 73 PRO A N 1
ATOM 559 C CA . PRO A 1 73 ? 11.921 8.750 11.231 1.00 59.34 73 PRO A CA 1
ATOM 560 C C . PRO A 1 73 ? 10.413 8.497 11.422 1.00 59.34 73 PRO A C 1
ATOM 562 O O . PRO A 1 73 ? 9.926 8.512 12.548 1.00 59.34 73 PRO A O 1
ATOM 565 N N . GLY A 1 74 ? 9.687 8.147 10.351 1.00 53.06 74 GLY A N 1
ATOM 566 C CA . GLY A 1 74 ? 8.286 7.697 10.450 1.00 53.06 74 GLY A CA 1
ATOM 567 C C . GLY A 1 74 ? 8.093 6.303 11.076 1.00 53.06 74 GLY A C 1
ATOM 568 O O . GLY A 1 74 ? 7.096 6.059 11.742 1.00 53.06 74 GLY A O 1
ATOM 569 N N . LEU A 1 75 ? 9.060 5.399 10.908 1.00 60.31 75 LEU A N 1
ATOM 570 C CA . LEU A 1 75 ? 9.077 4.069 11.524 1.00 60.31 75 LEU A CA 1
ATOM 571 C C . LEU A 1 75 ? 9.488 4.142 13.002 1.00 60.31 75 LEU A C 1
ATOM 573 O O . LEU A 1 75 ? 8.970 3.391 13.816 1.00 60.31 75 LEU A O 1
ATOM 577 N N . ALA A 1 76 ? 10.393 5.058 13.359 1.00 65.12 76 ALA A N 1
ATOM 578 C CA . ALA A 1 76 ? 10.822 5.265 14.739 1.00 65.12 76 ALA A CA 1
ATOM 579 C C . ALA A 1 76 ? 9.647 5.686 15.637 1.00 65.12 76 ALA A C 1
ATOM 581 O O . ALA A 1 76 ? 9.470 5.111 16.705 1.00 65.12 76 ALA A O 1
ATOM 582 N N . GLY A 1 77 ? 8.801 6.614 15.169 1.00 65.00 77 GLY A N 1
ATOM 583 C CA . GLY A 1 77 ? 7.595 7.025 15.895 1.00 65.00 77 GLY A CA 1
ATOM 584 C C . GLY A 1 77 ? 6.560 5.905 16.035 1.00 65.00 77 GLY A C 1
ATOM 585 O O . GLY A 1 77 ? 5.986 5.738 17.107 1.00 65.00 77 GLY A O 1
ATOM 586 N N . LEU A 1 78 ? 6.364 5.098 14.985 1.00 69.00 78 LEU A N 1
ATOM 587 C CA . LEU A 1 78 ? 5.464 3.942 15.028 1.00 69.00 78 LEU A CA 1
ATOM 588 C C . LEU A 1 78 ? 5.954 2.876 16.019 1.00 69.00 78 LEU A C 1
ATOM 590 O O . LEU A 1 78 ? 5.180 2.410 16.845 1.00 69.00 78 LEU A O 1
ATOM 594 N N . LEU A 1 79 ? 7.241 2.522 15.974 1.00 75.94 79 LEU A N 1
ATOM 595 C CA . LEU A 1 79 ? 7.835 1.540 16.887 1.00 75.94 79 LEU A CA 1
ATOM 596 C C . LEU A 1 79 ? 7.800 2.017 18.342 1.00 75.94 79 LEU A C 1
ATOM 598 O O . LEU A 1 79 ? 7.573 1.219 19.246 1.00 75.94 79 LEU A O 1
ATOM 602 N N . ASP A 1 80 ? 8.011 3.311 18.574 1.00 74.94 80 ASP A N 1
ATOM 603 C CA . ASP A 1 80 ? 7.958 3.896 19.912 1.00 74.94 80 ASP A CA 1
ATOM 604 C C . ASP A 1 80 ? 6.528 3.958 20.469 1.00 74.94 80 ASP A C 1
ATOM 606 O O . ASP A 1 80 ? 6.299 3.718 21.654 1.00 74.94 80 ASP A O 1
ATOM 610 N N . ARG A 1 81 ? 5.545 4.219 19.601 1.00 73.38 81 ARG A N 1
ATOM 611 C CA . ARG A 1 81 ? 4.125 4.163 19.954 1.00 73.38 81 ARG A CA 1
ATOM 612 C C . ARG A 1 81 ? 3.679 2.733 20.269 1.00 73.38 81 ARG A C 1
ATOM 614 O O . ARG A 1 81 ? 3.065 2.526 21.308 1.00 73.38 81 ARG A O 1
ATOM 621 N N . LEU A 1 82 ? 4.054 1.759 19.436 1.00 74.19 82 LEU A N 1
ATOM 622 C CA . LEU A 1 82 ? 3.734 0.345 19.659 1.00 74.19 82 LEU A CA 1
ATOM 623 C C . LEU A 1 82 ? 4.318 -0.167 20.980 1.00 74.19 82 LEU A C 1
ATOM 625 O O . LEU A 1 82 ? 3.600 -0.791 21.746 1.00 74.19 82 LEU A O 1
ATOM 629 N N . ARG A 1 83 ? 5.573 0.171 21.310 1.00 78.44 83 ARG A N 1
ATOM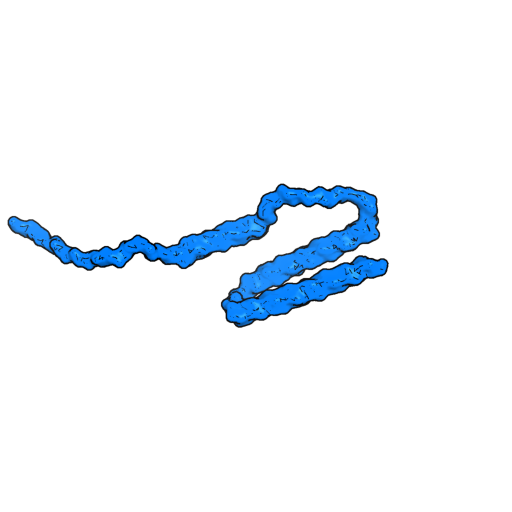 630 C CA . ARG A 1 83 ? 6.172 -0.195 22.609 1.00 78.44 83 ARG A CA 1
ATOM 631 C C . ARG A 1 83 ? 5.431 0.403 23.802 1.00 78.44 83 ARG A C 1
ATOM 633 O O . ARG A 1 83 ? 5.336 -0.239 24.842 1.00 78.44 83 ARG A O 1
ATOM 640 N N . ARG A 1 84 ? 4.929 1.635 23.678 1.00 73.88 84 ARG A N 1
ATOM 641 C CA . ARG A 1 84 ? 4.137 2.280 24.735 1.00 73.88 84 ARG A CA 1
ATOM 642 C C . ARG A 1 84 ? 2.768 1.628 24.896 1.00 73.88 84 ARG A C 1
ATOM 644 O O . ARG A 1 84 ? 2.334 1.428 26.022 1.00 73.88 84 ARG A O 1
ATOM 651 N N . GLU A 1 85 ? 2.117 1.273 23.794 1.00 72.25 85 GLU A N 1
ATOM 652 C CA . GLU A 1 85 ? 0.847 0.539 23.814 1.00 72.25 85 GLU A CA 1
ATOM 653 C C . GLU A 1 85 ? 1.029 -0.871 24.413 1.00 72.25 85 GLU A C 1
ATOM 655 O O . GLU A 1 85 ? 0.226 -1.294 25.239 1.00 72.25 85 GLU A O 1
ATOM 660 N N . GLU A 1 86 ? 2.133 -1.553 24.097 1.00 66.94 86 GLU A N 1
ATOM 661 C CA . GLU A 1 86 ? 2.495 -2.872 24.640 1.00 66.94 86 GLU A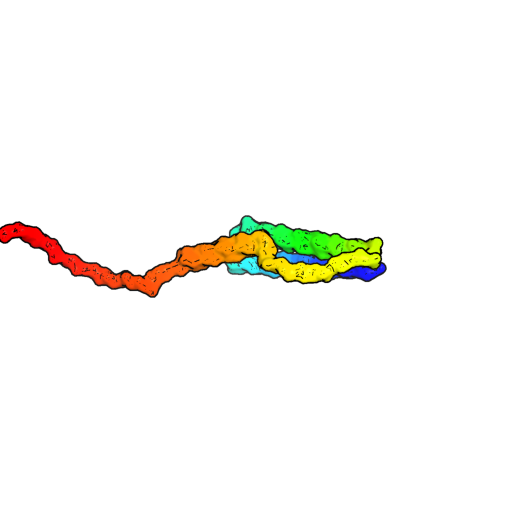 CA 1
ATOM 662 C C . GLU A 1 86 ? 2.812 -2.816 26.149 1.00 66.94 86 GLU A C 1
ATOM 664 O O . GLU A 1 86 ? 2.409 -3.698 26.903 1.00 66.94 86 GLU A O 1
ATOM 669 N N . ALA A 1 87 ? 3.455 -1.739 26.615 1.00 63.94 87 ALA A N 1
ATOM 670 C CA . ALA A 1 87 ? 3.732 -1.507 28.036 1.00 63.94 87 ALA A CA 1
ATOM 671 C C . ALA A 1 87 ? 2.479 -1.158 28.861 1.00 63.94 87 ALA A C 1
ATOM 673 O O . ALA A 1 87 ? 2.428 -1.464 30.047 1.00 63.94 87 ALA A O 1
ATOM 674 N N . VAL A 1 88 ? 1.470 -0.527 28.252 1.00 61.53 88 VAL A N 1
ATOM 675 C CA . VAL A 1 88 ? 0.178 -0.229 28.900 1.00 61.53 88 VAL A CA 1
ATOM 676 C C . VAL A 1 88 ? -0.741 -1.458 28.915 1.00 61.53 88 VAL A C 1
ATOM 678 O O . VAL A 1 88 ? -1.594 -1.579 29.790 1.00 61.53 88 VAL A O 1
ATOM 681 N N . ALA A 1 89 ? -0.562 -2.381 27.967 1.00 56.28 89 ALA A N 1
ATOM 682 C CA . ALA A 1 89 ? -1.347 -3.607 27.860 1.00 56.28 89 ALA A CA 1
ATOM 683 C C . ALA A 1 89 ? -0.861 -4.752 28.769 1.00 56.28 89 ALA A C 1
ATOM 685 O O . ALA A 1 89 ? -1.563 -5.755 28.870 1.00 56.28 89 ALA A O 1
ATOM 686 N N . ALA A 1 90 ? 0.302 -4.630 29.420 1.00 52.47 90 ALA A N 1
ATOM 687 C CA . ALA A 1 90 ? 0.760 -5.579 30.431 1.00 52.47 90 ALA A CA 1
ATOM 688 C C . ALA A 1 90 ? 0.066 -5.271 31.774 1.00 52.47 90 ALA A C 1
ATOM 690 O O . ALA A 1 90 ? 0.417 -4.275 32.413 1.00 52.47 90 ALA A O 1
ATOM 691 N N . PRO A 1 91 ? -0.920 -6.073 32.223 1.00 50.41 91 PRO A N 1
ATOM 692 C CA . PRO A 1 91 ? -1.493 -5.902 33.542 1.00 50.41 91 PRO A CA 1
ATOM 693 C C . PRO A 1 91 ? -0.492 -6.400 34.583 1.00 50.41 91 PRO A C 1
ATOM 695 O O . PRO A 1 91 ? 0.233 -7.376 34.378 1.00 50.41 91 PRO A O 1
ATOM 698 N N . ASP A 1 92 ? -0.485 -5.696 35.701 1.00 52.72 92 ASP A N 1
ATOM 699 C CA . ASP A 1 92 ? 0.276 -5.958 36.911 1.00 52.72 92 ASP A CA 1
ATOM 700 C C . ASP A 1 92 ? -0.131 -7.315 37.527 1.00 52.72 92 ASP A C 1
ATOM 702 O O . ASP A 1 92 ? -0.943 -7.394 38.446 1.00 52.72 92 ASP A O 1
ATOM 706 N N . GLU A 1 93 ? 0.405 -8.421 37.007 1.00 50.25 93 GLU A N 1
ATOM 707 C CA . GLU A 1 93 ? 0.364 -9.735 37.666 1.00 50.25 93 GLU A CA 1
ATOM 708 C C . GLU A 1 93 ? 1.472 -9.800 38.735 1.00 50.25 93 GLU A C 1
ATOM 710 O O . GLU A 1 93 ? 2.374 -10.637 38.695 1.00 50.25 93 GLU A O 1
ATOM 715 N N . ALA A 1 94 ? 1.435 -8.873 39.694 1.00 52.78 94 ALA A N 1
ATOM 716 C CA . ALA A 1 94 ? 2.252 -8.921 40.898 1.00 52.78 94 ALA A CA 1
ATOM 717 C C . ALA A 1 94 ? 1.528 -8.264 42.087 1.00 52.78 94 ALA A C 1
ATOM 719 O O . ALA A 1 94 ? 1.845 -7.160 42.516 1.00 52.78 94 ALA A O 1
ATOM 720 N N . GLY A 1 95 ? 0.599 -9.011 42.695 1.00 45.47 95 GLY A N 1
ATOM 721 C CA . GLY A 1 95 ? 0.361 -8.898 44.139 1.00 45.47 95 GLY A CA 1
ATOM 722 C C . GLY A 1 95 ? -0.921 -8.200 44.589 1.00 45.47 95 GLY A C 1
ATOM 723 O O . GLY A 1 95 ? -0.866 -7.279 45.397 1.00 45.47 95 GLY A O 1
ATOM 724 N N . SER A 1 96 ? -2.088 -8.709 44.184 1.00 43.19 96 SER A N 1
ATOM 725 C CA . SER A 1 96 ? -3.322 -8.526 44.962 1.00 43.19 96 SER A CA 1
ATOM 726 C C . SER A 1 96 ? -3.511 -9.711 45.915 1.00 43.19 96 SER A C 1
ATOM 728 O O . SER A 1 96 ? -4.130 -10.718 45.580 1.00 43.19 96 SER A O 1
ATOM 730 N N . LEU A 1 97 ? -2.942 -9.602 47.117 1.00 50.56 97 LEU A N 1
ATOM 731 C CA . LEU A 1 97 ? -3.404 -10.337 48.294 1.00 50.56 97 LEU A CA 1
ATOM 732 C C . LEU A 1 97 ? -4.113 -9.320 49.192 1.00 50.56 97 LEU A C 1
ATOM 734 O O . LEU A 1 97 ? -3.476 -8.516 49.870 1.00 50.56 97 LEU A O 1
ATOM 738 N N . ALA A 1 98 ? -5.447 -9.349 49.154 1.00 44.50 98 ALA A N 1
ATOM 739 C CA . ALA A 1 98 ? -6.319 -8.766 50.173 1.00 44.50 98 ALA A CA 1
ATOM 740 C C . ALA A 1 98 ? -5.814 -9.174 51.580 1.00 44.50 98 ALA A C 1
ATOM 742 O O . ALA A 1 98 ? -5.414 -10.314 51.787 1.00 44.50 98 ALA A O 1
ATOM 743 N N . GLY A 1 99 ? -5.740 -8.313 52.594 1.00 43.81 99 GLY A N 1
ATOM 744 C CA . GLY A 1 99 ? -6.740 -7.328 52.980 1.00 43.81 99 GLY A CA 1
ATOM 745 C C . GLY A 1 99 ? -7.801 -7.985 53.868 1.00 43.81 99 GLY A C 1
ATOM 746 O O . GLY A 1 99 ? -8.878 -8.299 53.380 1.00 43.81 99 GLY A O 1
ATOM 747 N N . VAL A 1 100 ? -7.520 -8.175 55.163 1.00 46.41 100 VAL A N 1
ATOM 748 C CA . VAL A 1 100 ? -8.562 -8.298 56.202 1.00 46.41 100 VAL A CA 1
ATOM 749 C C . VAL A 1 100 ? -8.153 -7.403 57.369 1.00 46.41 100 VAL A C 1
ATOM 751 O O . VAL A 1 100 ? -7.146 -7.647 58.028 1.00 46.41 100 VAL A O 1
ATOM 754 N N . GLY A 1 101 ? -8.900 -6.312 57.538 1.00 49.06 101 GLY A N 1
ATOM 755 C CA . GLY A 1 101 ? -8.662 -5.273 58.533 1.00 49.06 101 GLY A CA 1
ATOM 756 C C . GLY A 1 101 ? -9.293 -5.541 59.898 1.00 49.06 101 GLY A C 1
ATOM 757 O O . GLY A 1 101 ? -10.037 -6.501 60.093 1.00 49.06 101 GLY A O 1
ATOM 758 N N . GLY A 1 102 ? -9.015 -4.616 60.819 1.00 38.56 102 GLY A N 1
ATOM 759 C CA . GLY A 1 102 ? -9.690 -4.497 62.107 1.00 38.56 102 GLY A CA 1
ATOM 760 C C . GLY A 1 102 ? -8.912 -3.637 63.104 1.00 38.56 102 GLY A C 1
ATOM 761 O O . GLY A 1 102 ? -8.256 -4.180 63.983 1.00 38.56 102 GLY A O 1
ATOM 762 N N . GLU A 1 103 ? -9.004 -2.310 62.994 1.00 49.31 103 GLU A N 1
ATOM 763 C CA . GLU A 1 103 ? -8.946 -1.422 64.170 1.00 49.31 103 GLU A CA 1
ATOM 764 C C . GLU A 1 103 ? -10.387 -1.176 64.645 1.00 49.31 103 GLU A C 1
ATOM 766 O O . GLU A 1 103 ? -11.300 -1.169 63.809 1.00 49.31 103 GLU A O 1
ATOM 771 N N . PRO A 1 104 ? -10.623 -0.989 65.960 1.00 54.47 104 PRO A N 1
ATOM 772 C CA . PRO A 1 104 ? -10.930 0.382 66.390 1.00 54.47 104 PRO A CA 1
ATOM 773 C C . PRO A 1 104 ? -10.519 0.767 67.838 1.00 54.47 104 PRO A C 1
ATOM 775 O O . PRO A 1 104 ? -10.735 0.024 68.787 1.00 54.47 104 PRO A O 1
ATOM 778 N N . THR A 1 105 ? -10.017 2.004 67.956 1.00 56.59 105 THR A N 1
ATOM 779 C CA . THR A 1 105 ? -10.334 3.091 68.923 1.00 56.59 105 THR A CA 1
ATOM 780 C C . THR A 1 105 ? -10.226 2.934 70.454 1.00 56.59 105 THR A C 1
ATOM 782 O O . THR A 1 105 ? -10.648 1.957 71.058 1.00 56.59 105 THR A O 1
ATOM 785 N N . CYS A 1 106 ? -9.759 4.042 71.051 1.00 45.97 106 CYS A N 1
ATOM 786 C CA . CYS A 1 106 ? -9.514 4.370 72.459 1.00 45.97 106 CYS A CA 1
ATOM 787 C C . CYS A 1 106 ? -10.639 4.096 73.475 1.00 45.97 106 CYS A C 1
ATOM 789 O O . CYS A 1 106 ? -11.817 4.327 73.199 1.00 45.97 106 CYS A O 1
ATOM 791 N N . GLY A 1 107 ? -10.201 3.799 74.704 1.00 49.34 107 GLY A N 1
ATOM 792 C CA . GLY A 1 107 ? -10.900 3.955 75.981 1.00 49.34 107 GLY A CA 1
ATOM 793 C C . GLY A 1 107 ? -9.880 3.967 77.112 1.00 49.34 107 GLY A C 1
ATOM 794 O O . GLY A 1 107 ? -9.099 2.993 77.169 1.00 49.34 107 GLY A O 1
#

Secondary structure (DSSP, 8-state):
-HHHHHHHHHHHHHHHHHHHHHHHHHHHT--HHHHHHHHHHHHHHHHHHHHHHHHHTT-S---------SS-HHHHHHHHHHHHHHHHSS---S-------------

Foldseek 3Di:
DVLVVVLVVLVVVLVVVLVVLVVVCVVVVDDPVVSVVVNVVSVVVSVVSNVVSVVVVPDDDDDPDPPPDDDDPVRVVVVVVVVVVVVVPDDPPPDDDDDDDDDDDDD

Radius of gyration: 25.74 Å; chains: 1; bounding box: 37×21×99 Å

Sequence (107 aa):
MENRTVTQALREMLREQLCCVGRVAARHQLPDDAVWDVVKGFEVIYRRACQQVERSAGGSGGDSSPRRGGPHPGLAGLLDRLRREEAVAAPDEAGSLAGVGGEPTCG